Protein AF-A0A0C4DTS7-F1 (afdb_monomer)

Structure (mmCIF, N/CA/C/O backbone):
data_AF-A0A0C4DTS7-F1
#
_entry.id   AF-A0A0C4DTS7-F1
#
loop_
_atom_site.group_PDB
_atom_site.id
_atom_site.type_symbol
_atom_site.label_atom_id
_atom_site.label_alt_id
_atom_site.label_comp_id
_atom_site.label_asym_id
_atom_site.label_entity_id
_atom_site.label_seq_id
_atom_site.pdbx_PDB_ins_code
_atom_site.Cartn_x
_atom_site.Cartn_y
_atom_site.Cartn_z
_atom_site.occupancy
_atom_site.B_iso_or_equiv
_atom_site.auth_seq_id
_atom_site.auth_comp_id
_atom_site.auth_asym_id
_atom_site.auth_atom_id
_atom_site.pdbx_PDB_model_num
ATOM 1 N N . MET A 1 1 ? 28.111 12.941 -13.204 1.00 50.28 1 MET A N 1
ATOM 2 C CA . MET A 1 1 ? 28.987 11.760 -13.404 1.00 50.28 1 MET A CA 1
ATOM 3 C C . MET A 1 1 ? 28.720 10.632 -12.402 1.00 50.28 1 MET A C 1
ATOM 5 O O . MET A 1 1 ? 28.666 9.493 -12.839 1.00 50.28 1 MET A O 1
ATOM 9 N N . ALA A 1 2 ? 28.482 10.899 -11.108 1.00 54.88 2 ALA A N 1
ATOM 10 C CA . ALA A 1 2 ? 28.239 9.848 -10.102 1.00 54.88 2 ALA A CA 1
ATOM 11 C C . ALA A 1 2 ? 26.964 8.997 -10.328 1.00 54.88 2 ALA A C 1
ATOM 13 O O . ALA A 1 2 ? 26.991 7.784 -10.145 1.00 54.88 2 ALA A O 1
ATOM 14 N N . THR A 1 3 ? 25.866 9.600 -10.795 1.00 58.34 3 THR A N 1
ATOM 15 C CA . THR A 1 3 ? 24.591 8.903 -11.061 1.00 58.34 3 THR A CA 1
ATOM 16 C C . THR A 1 3 ? 24.702 7.831 -12.148 1.00 58.34 3 THR A C 1
ATOM 18 O O . THR A 1 3 ? 24.173 6.735 -11.985 1.00 58.34 3 THR A O 1
ATOM 21 N N . ALA A 1 4 ? 25.451 8.097 -13.222 1.00 60.81 4 ALA A N 1
ATOM 22 C CA . ALA A 1 4 ? 25.649 7.146 -14.319 1.00 60.81 4 ALA A CA 1
ATOM 23 C C . ALA A 1 4 ? 26.485 5.917 -13.905 1.00 60.81 4 ALA A C 1
ATOM 25 O O . ALA A 1 4 ? 26.263 4.819 -14.410 1.00 60.81 4 ALA A O 1
ATOM 26 N N . ALA A 1 5 ? 27.422 6.086 -12.964 1.00 63.69 5 ALA A N 1
ATOM 27 C CA . ALA A 1 5 ? 28.261 4.997 -12.467 1.00 63.69 5 ALA A CA 1
ATOM 28 C C . ALA A 1 5 ? 27.485 4.020 -11.569 1.00 63.69 5 ALA A C 1
ATOM 30 O O . ALA A 1 5 ? 27.716 2.815 -11.635 1.00 63.69 5 ALA A O 1
ATOM 31 N N . ILE A 1 6 ? 26.550 4.530 -10.759 1.00 68.69 6 ILE A N 1
ATOM 32 C CA . ILE A 1 6 ? 25.681 3.709 -9.902 1.00 68.69 6 ILE A CA 1
ATOM 33 C C . ILE A 1 6 ? 24.648 2.965 -10.754 1.00 68.69 6 ILE A C 1
ATOM 35 O O . ILE A 1 6 ? 24.467 1.764 -10.582 1.00 68.69 6 ILE A O 1
ATOM 39 N N . MET A 1 7 ? 24.031 3.645 -11.726 1.00 66.31 7 MET A N 1
ATOM 40 C CA . MET A 1 7 ? 23.023 3.036 -12.603 1.00 66.31 7 MET A CA 1
ATOM 41 C C . MET A 1 7 ? 23.591 1.911 -13.479 1.00 66.31 7 MET A C 1
ATOM 43 O O . MET A 1 7 ? 22.901 0.925 -13.703 1.00 66.31 7 MET A O 1
ATOM 47 N N . ARG A 1 8 ? 24.866 1.993 -13.891 1.00 65.94 8 ARG A N 1
ATOM 48 C CA . ARG A 1 8 ? 25.567 0.908 -14.607 1.00 65.94 8 ARG A CA 1
ATOM 49 C C . ARG A 1 8 ? 25.837 -0.346 -13.769 1.00 65.94 8 ARG A C 1
ATOM 51 O O . ARG A 1 8 ? 26.161 -1.379 -14.342 1.00 65.94 8 ARG A O 1
ATOM 58 N N . ARG A 1 9 ? 25.770 -0.261 -12.436 1.00 75.38 9 ARG A N 1
ATOM 59 C CA . ARG A 1 9 ? 25.932 -1.420 -11.537 1.00 75.38 9 ARG A CA 1
ATOM 60 C C . ARG A 1 9 ? 24.606 -2.099 -11.205 1.00 75.38 9 ARG A C 1
ATOM 62 O O . ARG A 1 9 ? 24.617 -3.176 -10.618 1.00 75.38 9 ARG A O 1
ATOM 69 N N . LEU A 1 10 ? 23.485 -1.462 -11.536 1.00 75.50 10 LEU A N 1
ATOM 70 C CA . LEU A 1 10 ? 22.152 -2.000 -11.309 1.00 75.50 10 LEU A CA 1
ATOM 71 C C . LEU A 1 10 ? 21.703 -2.795 -12.544 1.00 75.50 10 LEU A C 1
ATOM 73 O O . LEU A 1 10 ? 22.038 -2.406 -13.663 1.00 75.50 10 LEU A O 1
ATOM 77 N N . PRO A 1 11 ? 20.947 -3.891 -12.366 1.00 78.81 11 PRO A N 1
ATOM 78 C CA . PRO A 1 11 ? 20.530 -4.776 -13.452 1.00 78.81 11 PRO A CA 1
ATOM 79 C C . PRO A 1 11 ? 19.362 -4.180 -14.263 1.00 78.81 11 PRO A C 1
ATOM 81 O O . PRO A 1 11 ? 18.307 -4.794 -14.396 1.00 78.81 11 PRO A O 1
ATOM 84 N N . PHE A 1 12 ? 19.521 -2.960 -14.782 1.00 80.12 12 PHE A N 1
ATOM 85 C CA . PHE A 1 12 ? 18.558 -2.341 -15.691 1.00 80.12 12 PHE A CA 1
ATOM 86 C C . PHE A 1 12 ? 18.899 -2.669 -17.146 1.00 80.12 12 PHE A C 1
ATOM 88 O O . PHE A 1 12 ? 20.068 -2.706 -17.525 1.00 80.12 12 PHE A O 1
ATOM 95 N N . ALA A 1 13 ? 17.871 -2.873 -17.974 1.00 80.25 13 ALA A N 1
ATOM 96 C CA . ALA A 1 13 ? 18.049 -3.029 -19.415 1.00 80.25 13 ALA A CA 1
ATOM 97 C C . ALA A 1 13 ? 18.728 -1.788 -20.016 1.00 80.25 13 ALA A C 1
ATOM 99 O O . ALA A 1 13 ? 18.417 -0.666 -19.611 1.00 80.25 13 ALA A O 1
ATOM 100 N N . GLU A 1 14 ? 19.586 -1.978 -21.022 1.00 73.69 14 GLU A N 1
ATOM 101 C CA . GLU A 1 14 ? 20.370 -0.901 -21.655 1.00 73.69 14 GLU A CA 1
ATOM 102 C C . GLU A 1 14 ? 19.504 0.212 -22.272 1.00 73.69 14 GLU A C 1
ATOM 104 O O . GLU A 1 14 ? 19.951 1.348 -22.410 1.00 73.69 14 GLU A O 1
ATOM 109 N N . SER A 1 15 ? 18.243 -0.091 -22.592 1.00 80.75 15 SER A N 1
ATOM 110 C CA . SER A 1 15 ? 17.252 0.868 -23.094 1.00 80.75 15 SER A CA 1
ATOM 111 C C . SER A 1 15 ? 16.633 1.762 -22.010 1.00 80.75 15 SER A C 1
ATOM 113 O O . SER A 1 15 ? 15.886 2.684 -22.336 1.00 80.75 15 SER A O 1
ATOM 115 N N . THR A 1 16 ? 16.879 1.484 -20.727 1.00 82.00 16 THR A N 1
ATOM 116 C CA . THR A 1 16 ? 16.268 2.213 -19.607 1.00 82.00 16 THR A CA 1
ATOM 117 C C . THR A 1 16 ? 16.988 3.532 -19.378 1.00 82.00 16 THR A C 1
ATOM 119 O O . THR A 1 16 ? 18.185 3.576 -19.096 1.00 82.00 16 THR A O 1
ATOM 122 N N . THR A 1 17 ? 16.247 4.632 -19.443 1.00 87.00 17 THR A N 1
ATOM 123 C CA . THR A 1 17 ? 16.801 5.952 -19.131 1.00 87.00 17 THR A CA 1
ATOM 124 C C . THR A 1 17 ? 17.001 6.130 -17.624 1.00 87.00 17 THR A C 1
ATOM 126 O O . THR A 1 17 ? 16.243 5.601 -16.808 1.00 87.00 17 THR A O 1
ATOM 129 N N . THR A 1 18 ? 17.975 6.956 -17.232 1.00 83.06 18 THR A N 1
ATOM 130 C CA . THR A 1 18 ? 18.240 7.299 -15.821 1.00 83.06 18 THR A CA 1
ATOM 131 C C . THR A 1 18 ? 16.993 7.824 -15.102 1.00 83.06 18 THR A C 1
ATOM 133 O O . THR A 1 18 ? 16.809 7.559 -13.918 1.00 83.06 18 THR A O 1
ATOM 136 N N . LEU A 1 19 ? 16.124 8.550 -15.816 1.00 85.56 19 LEU A N 1
ATOM 137 C CA . LEU A 1 19 ? 14.875 9.067 -15.261 1.00 85.56 19 LEU A CA 1
ATOM 138 C C . LEU A 1 19 ? 13.883 7.937 -14.960 1.00 85.56 19 LEU A C 1
ATOM 140 O O . LEU A 1 19 ? 13.343 7.900 -13.864 1.00 85.56 19 LEU A O 1
ATOM 144 N N . GLN A 1 20 ? 13.692 6.984 -15.880 1.00 86.62 20 GLN A N 1
ATOM 145 C CA . GLN A 1 20 ? 12.813 5.827 -15.659 1.00 86.62 20 GLN A CA 1
ATOM 146 C C . GLN A 1 20 ? 13.276 4.979 -14.471 1.00 86.62 20 GLN A C 1
ATOM 148 O O . GLN A 1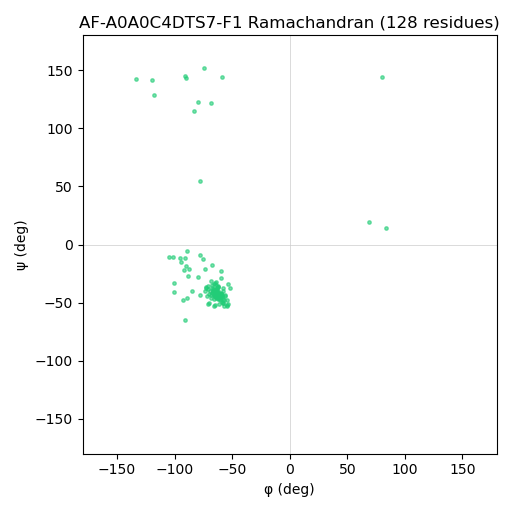 20 ? 12.467 4.626 -13.617 1.00 86.62 20 GLN A O 1
ATOM 153 N N . ALA A 1 21 ? 14.580 4.707 -14.382 1.00 86.75 21 ALA A N 1
ATOM 154 C CA . ALA A 1 21 ? 15.155 3.973 -13.260 1.00 86.75 21 ALA A CA 1
ATOM 155 C C . ALA A 1 21 ? 14.992 4.731 -11.929 1.00 86.75 21 ALA A C 1
ATOM 157 O O . ALA A 1 21 ? 14.616 4.133 -10.921 1.00 86.75 21 ALA A O 1
ATOM 158 N N . ALA A 1 22 ? 15.218 6.050 -11.918 1.00 88.19 22 ALA A N 1
ATOM 159 C CA . ALA A 1 22 ? 15.024 6.871 -10.725 1.00 88.19 22 ALA A CA 1
ATOM 160 C C . ALA A 1 22 ? 13.550 6.925 -10.296 1.00 88.19 22 ALA A C 1
ATO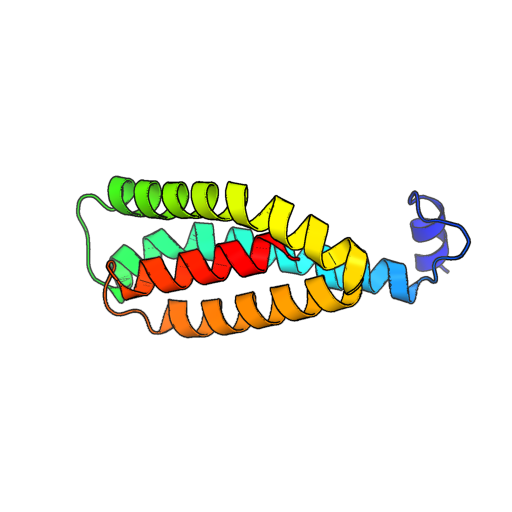M 162 O O . ALA A 1 22 ? 13.261 6.754 -9.116 1.00 88.19 22 ALA A O 1
ATOM 163 N N . THR A 1 23 ? 12.613 7.113 -11.230 1.00 89.31 23 THR A N 1
ATOM 164 C CA . THR A 1 23 ? 11.173 7.108 -10.938 1.00 89.31 23 THR A CA 1
ATOM 165 C C . THR A 1 23 ? 10.708 5.748 -10.432 1.00 89.31 23 THR A C 1
ATOM 167 O O . THR A 1 23 ? 9.906 5.692 -9.509 1.00 89.31 23 THR A O 1
ATOM 170 N N . TYR A 1 24 ? 11.228 4.648 -10.974 1.00 88.62 24 TYR A N 1
ATOM 171 C CA . TYR A 1 24 ? 10.893 3.319 -10.477 1.00 88.62 24 TYR A CA 1
ATOM 172 C C . TYR A 1 24 ? 11.392 3.108 -9.040 1.00 88.62 24 TYR A C 1
ATOM 174 O O . TYR A 1 24 ? 10.604 2.784 -8.158 1.00 88.62 24 TYR A O 1
ATOM 182 N N . LEU A 1 25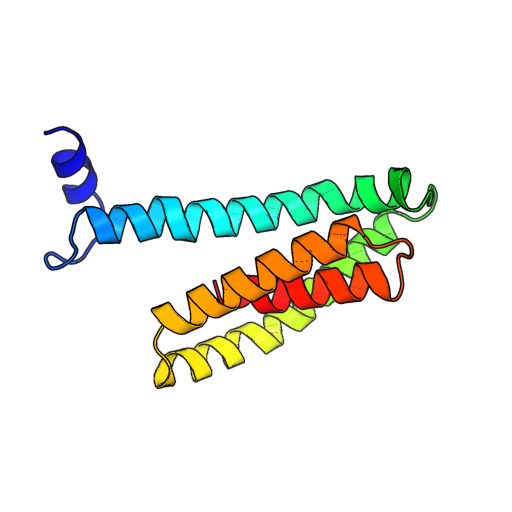 ? 12.675 3.368 -8.770 1.00 89.94 25 LEU A N 1
ATOM 183 C CA . LEU A 1 25 ? 13.264 3.126 -7.448 1.00 89.94 25 LEU A CA 1
ATOM 184 C C . LEU A 1 25 ? 12.770 4.109 -6.380 1.00 89.94 25 LEU A C 1
ATOM 186 O O . LEU A 1 25 ? 12.356 3.699 -5.298 1.00 89.94 25 LEU A O 1
ATOM 190 N N . LEU A 1 26 ? 12.843 5.409 -6.670 1.00 89.81 26 LEU A N 1
ATOM 191 C CA . LEU A 1 26 ? 12.532 6.469 -5.707 1.00 89.81 26 LEU A CA 1
ATOM 192 C C . LEU A 1 26 ? 11.053 6.849 -5.709 1.00 89.81 26 LEU A C 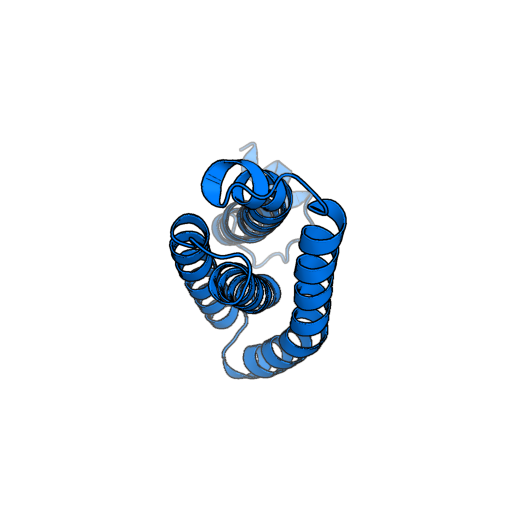1
ATOM 194 O O . LEU A 1 26 ? 10.567 7.351 -4.705 1.00 89.81 26 LEU A O 1
ATOM 198 N N . GLY A 1 27 ? 10.356 6.659 -6.829 1.00 88.62 27 GLY A N 1
ATOM 199 C CA . GLY A 1 27 ? 8.942 6.999 -6.966 1.00 88.62 27 GLY A CA 1
ATOM 200 C C . GLY A 1 27 ? 8.021 5.829 -6.641 1.00 88.62 27 GLY A C 1
ATOM 201 O O . GLY A 1 27 ? 7.089 6.004 -5.874 1.00 88.62 27 GLY A O 1
ATOM 202 N N . ILE A 1 28 ? 8.278 4.642 -7.191 1.00 91.31 28 ILE A N 1
ATOM 203 C CA . ILE A 1 28 ? 7.406 3.482 -6.971 1.00 91.31 28 ILE A CA 1
ATOM 204 C C . ILE A 1 28 ? 7.890 2.688 -5.753 1.00 91.31 28 ILE A C 1
ATOM 206 O O . ILE A 1 28 ? 7.226 2.653 -4.726 1.00 91.31 28 ILE A O 1
ATOM 210 N N . SER A 1 29 ? 9.083 2.094 -5.794 1.00 91.94 29 SER A N 1
ATOM 211 C CA . SER A 1 29 ? 9.499 1.165 -4.733 1.00 91.94 29 SER A CA 1
ATOM 212 C C . SER A 1 29 ? 9.593 1.826 -3.353 1.00 91.94 29 SER A C 1
ATOM 214 O O . SER A 1 29 ? 9.077 1.287 -2.374 1.00 91.94 29 SER A O 1
ATOM 216 N N . LEU A 1 30 ? 10.221 3.004 -3.266 1.00 94.19 30 LEU A N 1
ATOM 217 C CA . LEU A 1 30 ? 10.381 3.714 -1.996 1.00 94.19 30 LEU A CA 1
ATOM 218 C C . LEU A 1 30 ? 9.031 4.099 -1.377 1.00 94.19 30 LEU A C 1
ATOM 220 O O . LEU A 1 30 ? 8.829 3.870 -0.183 1.00 94.19 30 LEU A O 1
ATOM 224 N N . PHE A 1 31 ? 8.113 4.670 -2.160 1.00 93.88 31 PHE A N 1
ATOM 225 C CA . PHE A 1 31 ? 6.824 5.118 -1.634 1.00 93.88 31 PHE A CA 1
ATOM 226 C C . PHE A 1 31 ? 5.887 3.948 -1.331 1.00 93.88 31 PHE A C 1
ATOM 228 O O . PHE A 1 31 ? 5.274 3.970 -0.266 1.00 93.88 31 PHE A O 1
ATOM 235 N N . SER A 1 32 ? 5.831 2.906 -2.173 1.00 92.81 32 SER A N 1
ATOM 236 C CA . SER A 1 32 ? 5.033 1.696 -1.905 1.00 92.81 32 SER A CA 1
ATOM 237 C C . SER A 1 32 ? 5.399 1.101 -0.541 1.00 92.81 32 SER A C 1
ATOM 239 O O . SER A 1 32 ? 4.535 0.922 0.319 1.00 92.81 32 SER A O 1
ATOM 241 N N . ILE A 1 33 ? 6.696 0.874 -0.298 1.00 93.94 33 ILE A N 1
ATOM 242 C CA . ILE A 1 33 ? 7.182 0.324 0.975 1.00 93.94 33 ILE A CA 1
ATOM 243 C C . ILE A 1 33 ? 6.912 1.302 2.124 1.00 93.94 33 ILE A C 1
ATOM 245 O O . ILE A 1 33 ? 6.451 0.888 3.187 1.00 93.94 33 ILE A O 1
ATOM 249 N N . SER A 1 34 ? 7.157 2.600 1.920 1.00 95.62 34 SER A N 1
ATOM 250 C CA . SER A 1 34 ? 6.947 3.611 2.964 1.00 95.62 34 SER A CA 1
ATOM 251 C C . SER A 1 34 ? 5.489 3.682 3.413 1.00 95.62 34 SER A C 1
AT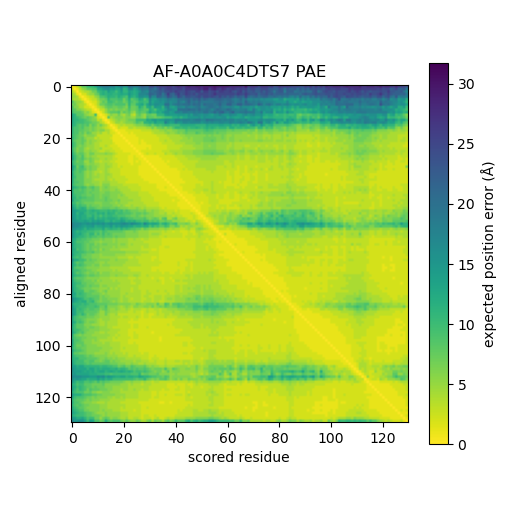OM 253 O O . SER A 1 34 ? 5.226 3.705 4.613 1.00 95.62 34 SER A O 1
ATOM 255 N N . PHE A 1 35 ? 4.534 3.674 2.480 1.00 94.62 35 PHE A N 1
ATOM 256 C CA . PHE A 1 35 ? 3.110 3.689 2.813 1.00 94.62 35 PHE A CA 1
ATOM 257 C C . PHE A 1 35 ? 2.670 2.394 3.495 1.00 94.62 35 PHE A C 1
ATOM 259 O O . PHE A 1 35 ? 1.938 2.452 4.484 1.00 94.62 35 PHE A O 1
ATOM 266 N N . LEU A 1 36 ? 3.143 1.240 3.014 1.00 92.81 36 LEU A N 1
ATOM 267 C CA . LEU A 1 36 ? 2.827 -0.061 3.605 1.00 92.81 36 LEU A CA 1
ATOM 268 C C . LEU A 1 36 ? 3.301 -0.135 5.059 1.00 92.81 36 LEU A C 1
ATOM 270 O O . LEU A 1 36 ? 2.546 -0.536 5.948 1.00 92.81 36 LEU A O 1
ATOM 274 N N . VAL A 1 37 ? 4.540 0.283 5.322 1.00 93.88 37 VAL A N 1
ATOM 275 C CA . VAL A 1 37 ? 5.106 0.295 6.677 1.00 93.88 37 VAL A CA 1
ATOM 276 C C . VAL A 1 37 ? 4.423 1.350 7.549 1.00 93.88 37 VAL A C 1
ATOM 278 O O . VAL A 1 37 ? 4.127 1.079 8.714 1.00 93.88 37 VAL A O 1
ATOM 281 N N . PHE A 1 38 ? 4.124 2.533 7.005 1.00 93.81 38 PHE A N 1
ATOM 282 C CA . PHE A 1 38 ? 3.422 3.592 7.731 1.00 93.81 38 PHE A CA 1
ATOM 283 C C . PHE A 1 38 ? 2.056 3.125 8.233 1.00 93.81 38 PHE A C 1
ATOM 285 O O . PHE A 1 38 ? 1.753 3.280 9.415 1.00 93.81 38 PHE A O 1
ATOM 292 N N . LEU A 1 39 ? 1.237 2.516 7.373 1.00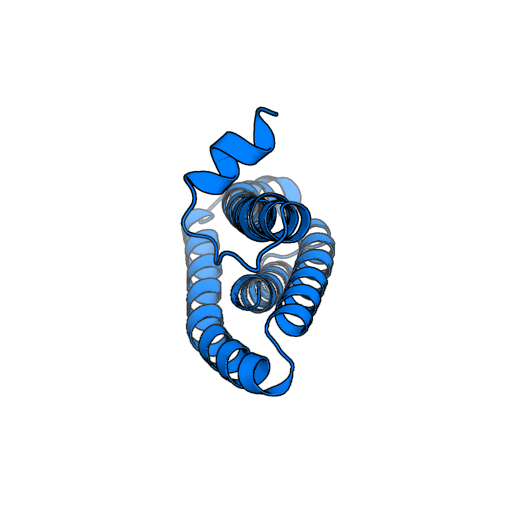 91.94 39 LEU A N 1
ATOM 293 C CA . LEU A 1 39 ? -0.095 2.080 7.781 1.00 91.94 39 LEU A CA 1
ATOM 294 C C . LEU A 1 39 ? 0.008 0.962 8.827 1.00 91.94 39 LEU A C 1
ATOM 296 O O . LEU A 1 39 ? -0.590 1.064 9.894 1.00 91.94 39 LEU A O 1
ATOM 300 N N . ASN A 1 40 ? 0.852 -0.047 8.600 1.00 91.19 40 ASN A N 1
ATOM 301 C CA . ASN A 1 40 ? 1.018 -1.145 9.557 1.00 91.19 40 ASN A CA 1
ATOM 302 C C . ASN A 1 40 ? 1.559 -0.705 10.927 1.00 91.19 40 ASN A C 1
ATOM 304 O O . ASN A 1 40 ? 1.133 -1.240 11.948 1.00 91.19 40 ASN A O 1
ATOM 308 N N . SER A 1 41 ? 2.451 0.285 10.969 1.00 92.00 41 SER A N 1
ATOM 309 C CA . SER A 1 41 ? 2.980 0.815 12.234 1.00 92.00 41 SER A CA 1
ATOM 310 C C . SER A 1 41 ? 2.033 1.796 12.933 1.00 92.00 41 SER A C 1
ATOM 312 O O . SER A 1 41 ? 2.062 1.893 14.159 1.00 92.00 41 SER A O 1
ATOM 314 N N . SER A 1 42 ? 1.174 2.502 12.191 1.00 92.19 42 SER A N 1
ATOM 315 C CA . SER A 1 42 ? 0.265 3.514 12.748 1.00 92.19 42 SER A CA 1
ATOM 316 C C . SER A 1 42 ? -1.078 2.965 13.237 1.00 92.19 42 SER A C 1
ATOM 318 O O . SER A 1 42 ? -1.700 3.594 14.089 1.00 92.19 42 SER A O 1
ATOM 320 N N . VAL A 1 43 ? -1.527 1.791 12.773 1.00 91.12 43 VAL A N 1
ATOM 321 C CA . VAL A 1 43 ? -2.845 1.222 13.138 1.00 91.12 43 VAL A CA 1
ATOM 322 C C . VAL A 1 43 ? -3.032 1.079 14.646 1.00 91.12 43 VAL A C 1
ATOM 324 O O . VAL A 1 43 ? -4.091 1.441 15.155 1.00 91.12 43 VAL A O 1
ATOM 327 N N . SER A 1 44 ? -2.019 0.602 15.373 1.00 90.75 44 SER A N 1
ATOM 328 C CA . SER A 1 44 ? -2.108 0.472 16.833 1.00 90.75 44 SER A CA 1
ATOM 329 C C . SER A 1 44 ? -2.362 1.823 17.503 1.00 90.75 44 SER A C 1
ATOM 331 O O . SER A 1 44 ? -3.234 1.905 18.361 1.00 90.75 44 SER A O 1
ATOM 333 N N . PHE A 1 45 ? -1.676 2.881 17.055 1.00 89.88 45 PHE A N 1
ATOM 334 C CA . PHE A 1 45 ? -1.879 4.243 17.558 1.00 89.88 45 PHE A CA 1
ATOM 335 C C . PHE A 1 45 ? -3.259 4.790 17.196 1.00 89.88 45 PHE A C 1
ATOM 337 O O . PHE A 1 45 ? -3.919 5.396 18.029 1.00 89.88 45 PHE A O 1
ATOM 344 N N . VAL A 1 46 ? -3.747 4.545 15.978 1.00 88.62 46 VAL A N 1
ATOM 345 C CA . VAL A 1 46 ? -5.103 4.960 15.585 1.00 88.62 46 VAL A CA 1
ATOM 346 C C . VAL A 1 46 ? -6.157 4.275 16.459 1.00 88.62 46 VAL A C 1
ATOM 348 O O . VAL A 1 46 ? -7.080 4.919 16.949 1.00 88.62 46 VAL A O 1
ATOM 351 N N . ILE A 1 47 ? -6.010 2.980 16.729 1.00 89.38 47 ILE A N 1
ATOM 352 C CA . ILE A 1 47 ? -6.957 2.247 17.576 1.00 89.38 47 ILE A CA 1
ATOM 353 C C . ILE A 1 47 ? -6.931 2.762 19.024 1.00 89.38 47 ILE A C 1
ATOM 355 O O . ILE A 1 47 ? -7.995 2.952 19.620 1.00 89.38 47 ILE A O 1
ATOM 359 N N . THR A 1 48 ? -5.747 3.002 19.594 1.00 89.69 48 THR A N 1
ATOM 360 C CA . THR A 1 48 ? -5.625 3.418 20.999 1.00 89.69 48 THR A CA 1
ATOM 361 C C . THR A 1 48 ? -5.939 4.889 21.219 1.00 89.69 48 THR A C 1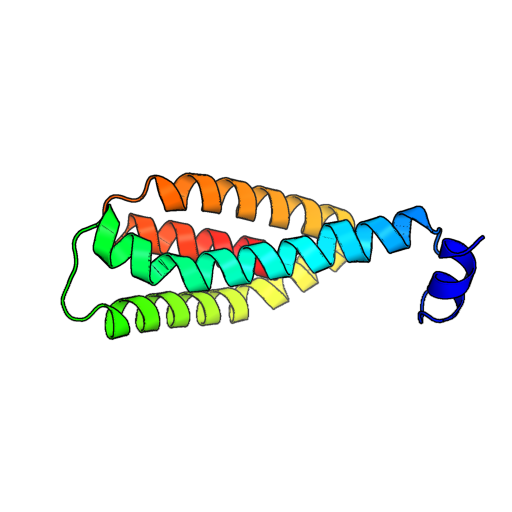
ATOM 363 O O . THR A 1 48 ? -6.640 5.214 22.177 1.00 89.69 48 THR A O 1
ATOM 3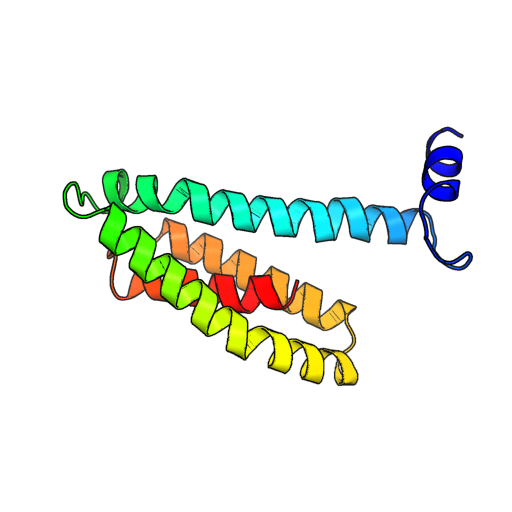66 N N . ASP A 1 49 ? -5.440 5.765 20.348 1.00 85.75 49 ASP A N 1
ATOM 367 C CA . ASP A 1 49 ? -5.403 7.209 20.587 1.00 85.75 49 ASP A CA 1
ATOM 368 C C . ASP A 1 49 ? -6.529 7.941 19.853 1.00 85.75 49 ASP A C 1
ATOM 370 O O . ASP A 1 49 ? -7.056 8.916 20.386 1.00 85.75 49 ASP A O 1
ATOM 374 N N . LEU A 1 50 ? -6.940 7.465 18.669 1.00 84.81 50 LEU A N 1
ATOM 375 C CA . LEU A 1 50 ? -8.058 8.059 17.925 1.00 84.81 50 LEU A CA 1
ATOM 376 C C . LEU A 1 50 ? -9.401 7.426 18.311 1.00 84.81 50 LEU A C 1
ATOM 378 O O . LEU A 1 50 ? -10.370 8.142 18.548 1.00 84.81 50 LEU A O 1
ATOM 382 N N . ILE A 1 51 ? -9.466 6.092 18.391 1.00 85.88 51 ILE A N 1
ATOM 383 C CA . ILE A 1 51 ? -10.717 5.360 18.667 1.00 85.88 51 ILE A CA 1
ATOM 384 C C . ILE A 1 51 ? -10.906 5.100 20.175 1.00 85.88 51 ILE A C 1
ATOM 386 O O . ILE A 1 51 ? -12.028 4.916 20.646 1.00 85.88 51 ILE A O 1
ATOM 390 N N . GLY A 1 52 ? -9.828 5.122 20.966 1.00 85.31 52 GLY A N 1
ATOM 391 C CA . GLY A 1 52 ? -9.892 4.990 22.425 1.00 85.31 52 GLY A CA 1
ATOM 392 C C . GLY A 1 52 ? -9.968 3.549 22.943 1.00 85.31 52 GLY A C 1
ATOM 393 O O . GLY A 1 52 ? -10.273 3.333 24.119 1.00 85.31 52 GLY A O 1
ATOM 394 N N . VAL A 1 53 ? -9.691 2.543 22.107 1.00 86.50 53 VAL A N 1
ATOM 395 C CA . VAL A 1 53 ? -9.730 1.130 22.515 1.00 86.50 53 VAL A CA 1
ATOM 396 C C . VAL A 1 53 ? -8.413 0.754 23.190 1.00 86.50 53 VAL A C 1
ATOM 398 O O . VAL A 1 53 ? -7.363 0.736 22.557 1.00 86.50 53 VAL A O 1
ATOM 401 N N . LYS A 1 54 ? -8.463 0.426 24.488 1.00 84.31 54 LYS A N 1
ATOM 402 C CA . LYS A 1 54 ? -7.261 0.094 25.284 1.00 84.31 54 LYS A CA 1
ATOM 403 C C . LYS A 1 54 ? -7.065 -1.393 25.588 1.00 84.31 54 LYS A C 1
ATOM 405 O O . LYS A 1 54 ? -6.005 -1.772 26.071 1.00 84.31 54 LYS A O 1
ATOM 410 N N . HIS A 1 55 ? -8.064 -2.230 25.321 1.00 85.81 55 HIS A N 1
ATOM 411 C CA . HIS A 1 55 ? -8.024 -3.671 25.594 1.00 85.81 55 HIS A CA 1
ATOM 412 C C . HIS A 1 55 ? -8.205 -4.445 24.286 1.00 85.81 55 HIS A C 1
ATOM 414 O O . HIS A 1 55 ? -8.984 -4.023 23.436 1.00 85.81 55 HIS A O 1
ATOM 420 N N . GLY A 1 56 ? -7.484 -5.557 24.113 1.00 86.44 56 GLY A N 1
ATOM 421 C CA . GLY A 1 56 ? -7.608 -6.401 22.914 1.00 86.44 56 GLY A CA 1
ATOM 422 C C . GLY A 1 56 ? -7.084 -5.768 21.617 1.00 86.44 56 GLY A C 1
ATOM 423 O O . GLY A 1 56 ? -7.439 -6.215 20.532 1.00 86.44 56 GLY A O 1
ATOM 424 N N . VAL A 1 57 ? -6.236 -4.733 21.702 1.00 89.94 57 VAL A N 1
ATOM 425 C CA . VAL A 1 57 ? -5.679 -4.042 20.520 1.00 89.94 57 VAL A CA 1
ATOM 426 C C . VAL A 1 57 ? -4.920 -5.015 19.618 1.00 89.94 57 VAL A C 1
ATOM 428 O O . VAL A 1 57 ? -5.069 -4.950 18.404 1.00 89.94 57 VAL A O 1
ATOM 431 N N . GLY A 1 58 ? -4.165 -5.951 20.202 1.00 89.94 58 GLY A N 1
ATOM 432 C CA . GLY A 1 58 ? -3.443 -6.981 19.450 1.00 89.94 58 GLY A CA 1
ATOM 433 C C . GLY A 1 58 ? -4.364 -7.852 18.594 1.00 89.94 58 GLY A C 1
ATOM 434 O O . GLY A 1 58 ? -4.083 -8.039 17.414 1.00 89.94 58 GLY A O 1
ATOM 435 N N . ASP A 1 59 ? -5.494 -8.305 19.144 1.00 92.50 59 ASP A N 1
ATOM 436 C CA . ASP A 1 59 ? -6.465 -9.134 18.416 1.00 92.50 59 ASP A CA 1
ATOM 437 C C . ASP A 1 59 ? -7.126 -8.353 17.277 1.00 92.50 59 ASP A C 1
ATOM 439 O O . ASP A 1 59 ? -7.328 -8.881 16.182 1.00 92.50 59 ASP A O 1
ATOM 443 N N . ILE A 1 60 ? -7.420 -7.069 17.503 1.00 90.94 60 ILE A N 1
ATOM 444 C CA . ILE A 1 60 ? -7.978 -6.184 16.477 1.00 90.94 60 ILE A CA 1
ATOM 445 C C . ILE A 1 60 ? -6.957 -5.958 15.361 1.00 90.94 60 ILE A C 1
ATOM 447 O O . ILE A 1 60 ? -7.277 -6.183 14.198 1.00 90.94 60 ILE A O 1
ATOM 451 N N . VAL A 1 61 ? -5.732 -5.543 15.695 1.00 91.81 61 VAL A N 1
ATOM 452 C CA . VAL A 1 61 ? -4.655 -5.315 14.718 1.00 91.81 61 VAL A CA 1
ATOM 453 C C . VAL A 1 61 ? -4.367 -6.597 13.938 1.00 91.81 61 VAL A C 1
ATOM 455 O O . VAL A 1 61 ? -4.255 -6.549 12.716 1.00 91.81 61 VAL A O 1
ATOM 458 N N . GLY A 1 62 ? -4.315 -7.741 14.625 1.00 93.00 62 GLY A N 1
ATOM 459 C CA . GLY A 1 62 ? -4.120 -9.053 14.018 1.00 93.00 62 GLY A CA 1
ATOM 460 C C . GLY A 1 62 ? -5.246 -9.427 13.058 1.00 93.00 62 GLY A C 1
ATOM 461 O O . GLY A 1 62 ? -4.974 -9.848 11.940 1.00 93.00 62 GLY A O 1
ATOM 462 N N . THR A 1 63 ? -6.506 -9.203 13.441 1.00 93.62 63 THR A N 1
ATOM 463 C CA . THR A 1 63 ? -7.665 -9.457 12.568 1.00 93.62 63 THR A CA 1
ATOM 464 C C . THR A 1 63 ? -7.664 -8.533 11.351 1.00 93.62 63 THR A C 1
ATOM 466 O O . THR A 1 63 ? -7.886 -8.988 10.231 1.00 93.62 63 THR A O 1
ATOM 469 N N . LEU A 1 64 ? -7.377 -7.243 11.544 1.00 92.31 64 LEU A N 1
ATOM 470 C CA . LEU A 1 64 ? -7.278 -6.271 10.454 1.00 92.31 64 LEU A CA 1
ATOM 471 C C . LEU A 1 64 ? -6.154 -6.635 9.475 1.00 92.31 64 LEU A C 1
ATOM 473 O O . LEU A 1 64 ? -6.367 -6.578 8.269 1.00 92.31 64 LEU A O 1
ATOM 477 N N . GLY A 1 65 ? -4.986 -7.035 9.986 1.00 92.38 65 GLY A N 1
ATOM 478 C CA . GLY A 1 65 ? -3.867 -7.511 9.170 1.00 92.38 65 GLY A CA 1
ATOM 479 C C . GLY A 1 65 ? -4.186 -8.818 8.447 1.00 92.38 65 GLY A C 1
ATOM 480 O O . GLY A 1 65 ? -3.889 -8.956 7.269 1.00 92.38 65 GLY A O 1
ATOM 481 N N . PHE A 1 66 ? -4.872 -9.753 9.106 1.00 95.00 66 PHE A N 1
ATOM 482 C CA . PHE A 1 66 ? -5.309 -10.999 8.477 1.00 95.00 66 PHE A CA 1
ATOM 483 C C . PHE A 1 66 ? -6.249 -10.750 7.291 1.00 95.00 66 PHE A C 1
ATOM 485 O O . PHE A 1 66 ? -6.095 -11.367 6.239 1.00 95.00 66 PHE A O 1
ATOM 492 N N . VAL A 1 67 ? -7.201 -9.822 7.431 1.00 95.44 67 VAL A N 1
ATOM 493 C CA . VAL A 1 67 ? -8.067 -9.431 6.312 1.00 95.44 67 VAL A CA 1
ATOM 494 C C . VAL A 1 67 ? -7.255 -8.780 5.186 1.00 95.44 67 VAL A C 1
ATOM 496 O O . VAL A 1 67 ? -7.527 -9.069 4.023 1.00 95.44 67 VAL A O 1
ATOM 499 N N . ASP A 1 68 ? -6.252 -7.961 5.514 1.00 93.38 68 ASP A N 1
ATOM 500 C CA . ASP A 1 68 ? -5.333 -7.343 4.542 1.00 93.38 68 ASP A CA 1
ATOM 501 C C . ASP A 1 68 ? -4.667 -8.410 3.656 1.00 93.38 68 ASP A C 1
ATOM 503 O O . ASP A 1 68 ? -4.722 -8.328 2.430 1.00 93.38 68 ASP A O 1
ATOM 507 N N . GLU A 1 69 ? -4.138 -9.470 4.272 1.00 95.38 69 GLU A N 1
ATOM 508 C CA . GLU A 1 69 ? -3.489 -10.586 3.571 1.00 95.38 69 GLU A CA 1
ATOM 509 C C . GLU A 1 69 ? -4.473 -11.398 2.712 1.00 95.38 69 GLU A C 1
ATOM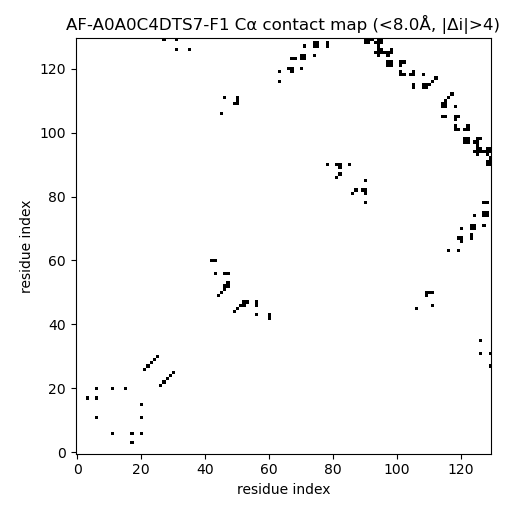 511 O O . GLU A 1 69 ? -4.157 -11.771 1.580 1.00 95.38 69 GLU A O 1
ATOM 516 N N . LEU A 1 70 ? -5.695 -11.648 3.202 1.00 97.25 70 LEU A N 1
ATOM 517 C CA . LEU A 1 70 ? -6.728 -12.336 2.416 1.00 97.25 70 LEU A CA 1
ATOM 518 C C . LEU A 1 70 ? -7.124 -11.539 1.171 1.00 97.25 70 LEU A C 1
ATOM 520 O O . LEU A 1 70 ? -7.280 -12.105 0.087 1.00 97.25 70 LEU A O 1
ATOM 524 N N . VAL A 1 71 ? -7.288 -10.226 1.323 1.00 96.56 71 VAL A N 1
ATOM 525 C CA . VAL A 1 71 ? -7.594 -9.336 0.203 1.00 96.56 71 VAL A CA 1
ATOM 526 C C . VAL A 1 71 ? -6.419 -9.300 -0.763 1.00 96.56 71 VAL A C 1
ATOM 528 O O . VAL A 1 71 ? -6.635 -9.424 -1.967 1.00 96.56 71 VAL A O 1
ATOM 531 N N . ALA A 1 72 ? -5.188 -9.201 -0.259 1.00 95.38 72 ALA A N 1
ATOM 532 C CA . ALA A 1 72 ? -3.987 -9.188 -1.082 1.00 95.38 72 ALA A CA 1
ATOM 533 C C . ALA A 1 72 ? -3.841 -10.466 -1.923 1.00 95.38 72 ALA A C 1
ATOM 535 O O . ALA A 1 72 ? -3.543 -10.388 -3.118 1.00 95.38 72 ALA A O 1
ATOM 536 N N . LEU A 1 73 ? -4.128 -11.630 -1.331 1.00 96.81 73 LEU A N 1
ATOM 537 C CA . LEU A 1 73 ? -4.085 -12.931 -2.002 1.00 96.81 73 LEU A CA 1
ATOM 538 C C . LEU A 1 73 ? -5.014 -12.985 -3.222 1.00 96.81 73 LEU A C 1
ATOM 540 O O . LEU A 1 73 ? -4.655 -13.571 -4.243 1.00 96.81 73 LEU A O 1
ATOM 544 N N . VAL A 1 74 ? -6.189 -12.357 -3.140 1.00 96.81 74 VAL A N 1
ATOM 545 C CA . VAL A 1 74 ? -7.157 -12.302 -4.247 1.00 96.81 74 VAL A CA 1
ATOM 546 C C . VAL A 1 74 ? -6.857 -11.152 -5.211 1.00 96.81 74 VAL A C 1
ATOM 548 O O . VAL A 1 74 ? -6.965 -11.320 -6.423 1.00 96.81 74 VAL A O 1
ATOM 551 N N . ALA A 1 75 ? -6.470 -9.983 -4.704 1.00 95.75 75 ALA A N 1
ATOM 552 C CA . ALA A 1 75 ? -6.252 -8.783 -5.507 1.00 95.75 75 ALA A CA 1
ATOM 553 C C . ALA A 1 75 ? -5.001 -8.884 -6.391 1.00 95.75 75 ALA A C 1
ATOM 555 O O . ALA A 1 75 ? -5.042 -8.473 -7.549 1.00 95.75 75 ALA A O 1
ATOM 556 N N . CYS A 1 76 ? -3.916 -9.481 -5.893 1.00 94.88 76 CYS A N 1
ATOM 557 C CA . CYS A 1 76 ? -2.659 -9.623 -6.628 1.00 94.88 76 CYS A CA 1
ATOM 558 C C . CYS A 1 76 ? -2.821 -10.313 -8.004 1.00 94.88 76 CYS A C 1
ATOM 560 O O . CYS A 1 76 ? -2.448 -9.709 -9.015 1.00 94.88 76 CYS A O 1
ATOM 562 N N . PRO A 1 77 ? -3.434 -11.513 -8.125 1.00 95.88 77 PRO A N 1
ATOM 563 C CA . PRO A 1 77 ? -3.646 -12.128 -9.436 1.00 95.88 77 PRO A CA 1
ATOM 564 C C . PRO A 1 77 ? -4.603 -11.321 -10.324 1.00 95.88 77 PRO A C 1
ATOM 566 O O . PRO A 1 77 ? -4.412 -11.280 -11.539 1.00 95.88 77 PRO A O 1
ATOM 569 N N . LEU A 1 78 ? -5.601 -10.640 -9.750 1.00 95.81 78 LEU A N 1
ATOM 570 C CA . LEU A 1 78 ? -6.511 -9.781 -10.515 1.00 95.81 78 LEU A CA 1
ATOM 571 C C . LEU A 1 78 ? -5.774 -8.591 -11.137 1.00 95.81 78 LEU A C 1
ATOM 573 O O . LEU A 1 78 ? -5.973 -8.300 -12.318 1.00 95.81 78 LEU A O 1
ATOM 577 N N . TRP A 1 79 ? -4.892 -7.937 -10.379 1.00 95.75 79 TRP A N 1
ATOM 578 C CA . TRP A 1 79 ? -4.054 -6.856 -10.893 1.00 95.75 79 TRP A CA 1
ATOM 579 C C . TRP A 1 79 ? -3.021 -7.347 -11.901 1.00 95.75 79 TRP A C 1
ATOM 581 O O . TRP A 1 79 ? -2.783 -6.653 -12.887 1.00 95.75 79 TRP A O 1
ATOM 591 N N . GLY A 1 80 ? -2.481 -8.556 -11.724 1.00 93.31 80 GLY A N 1
ATOM 592 C CA . GLY A 1 80 ? -1.636 -9.214 -12.723 1.00 93.31 80 GLY A CA 1
ATOM 593 C C . GLY A 1 80 ? -2.351 -9.356 -14.070 1.00 93.31 80 GLY A C 1
ATOM 594 O O . GLY A 1 80 ? -1.883 -8.837 -15.079 1.00 93.31 80 GLY A O 1
ATOM 595 N N . LEU A 1 81 ? -3.553 -9.943 -14.066 1.00 94.56 81 LEU A N 1
ATOM 596 C CA . LEU A 1 81 ? -4.381 -10.088 -15.271 1.00 94.56 81 LEU A CA 1
ATOM 597 C C . LEU A 1 81 ? -4.800 -8.736 -15.872 1.00 94.56 81 LEU A C 1
ATOM 599 O O . LEU A 1 81 ? -4.890 -8.587 -17.093 1.00 94.56 81 LEU A O 1
ATOM 603 N N . ALA A 1 82 ? -5.084 -7.740 -15.030 1.00 94.00 82 ALA A N 1
ATOM 604 C CA . ALA A 1 82 ? -5.413 -6.393 -15.485 1.00 94.00 82 ALA A CA 1
ATOM 605 C C . ALA A 1 82 ? -4.201 -5.702 -16.130 1.00 94.00 82 ALA A C 1
ATOM 607 O O . ALA A 1 82 ? -4.353 -5.006 -17.136 1.00 94.00 82 ALA A O 1
ATOM 608 N N . SER A 1 83 ? -3.003 -5.921 -15.589 1.00 94.12 83 SER A N 1
ATOM 609 C CA . SER A 1 83 ? -1.742 -5.367 -16.084 1.00 94.12 83 SER A CA 1
ATOM 610 C C . SER A 1 83 ? -1.393 -5.874 -17.479 1.00 94.12 83 SER A C 1
ATOM 612 O O . SER A 1 83 ? -0.937 -5.086 -18.308 1.00 94.12 83 SER A O 1
ATOM 614 N N . ASP A 1 84 ? -1.722 -7.129 -17.794 1.00 93.12 84 ASP A N 1
ATOM 615 C CA . ASP A 1 84 ? -1.524 -7.688 -19.136 1.00 93.12 84 ASP A CA 1
ATOM 616 C C . ASP A 1 84 ? -2.299 -6.918 -20.219 1.00 93.12 84 ASP A C 1
ATOM 618 O O . ASP A 1 84 ? -1.878 -6.860 -21.374 1.00 93.12 84 ASP A O 1
ATOM 622 N N . ARG A 1 85 ? -3.432 -6.295 -19.858 1.00 93.00 85 ARG A N 1
ATOM 623 C CA . ARG A 1 85 ? -4.296 -5.550 -20.792 1.00 93.00 85 ARG A CA 1
ATOM 624 C C . ARG A 1 85 ? -4.110 -4.037 -20.726 1.00 93.00 85 ARG A C 1
ATOM 626 O O . ARG A 1 85 ? -4.155 -3.369 -21.754 1.00 93.00 85 ARG A O 1
ATOM 633 N N . LEU A 1 86 ? -3.956 -3.487 -19.522 1.00 91.19 86 LEU A N 1
ATOM 634 C CA . LEU A 1 86 ? -3.895 -2.041 -19.268 1.00 91.19 86 LEU A CA 1
ATOM 635 C C . LEU A 1 86 ? -2.459 -1.505 -19.212 1.00 91.19 86 LEU A C 1
ATOM 637 O O . LEU A 1 86 ? -2.256 -0.289 -19.288 1.00 91.19 86 LEU A O 1
ATOM 641 N N . GLY A 1 87 ? -1.478 -2.399 -19.088 1.00 91.81 87 GLY A N 1
ATOM 642 C CA . GLY A 1 87 ? -0.074 -2.091 -18.876 1.00 91.81 87 GLY A CA 1
ATOM 643 C C . GLY A 1 87 ? 0.254 -1.767 -17.417 1.00 91.81 87 GLY A C 1
ATOM 644 O O . GLY A 1 87 ? -0.489 -1.065 -16.725 1.00 91.81 87 GLY A O 1
ATOM 645 N N . VAL A 1 88 ? 1.444 -2.195 -16.988 1.00 90.19 88 VAL A N 1
ATOM 646 C CA . VAL A 1 88 ? 1.976 -2.020 -15.621 1.00 90.19 88 VAL A CA 1
ATOM 647 C C . VAL A 1 88 ? 1.922 -0.573 -15.124 1.00 90.19 88 VAL A C 1
ATOM 649 O O . VAL A 1 88 ? 1.602 -0.320 -13.967 1.00 90.19 88 VAL A O 1
ATOM 652 N N . ARG A 1 89 ? 2.177 0.405 -16.005 1.00 90.81 89 ARG A N 1
ATOM 653 C CA . ARG A 1 89 ? 2.194 1.828 -15.632 1.00 90.81 89 ARG A CA 1
ATOM 654 C C . ARG A 1 89 ? 0.821 2.307 -15.172 1.00 90.81 89 ARG A C 1
ATOM 656 O O . ARG A 1 89 ? 0.726 3.021 -14.181 1.00 90.81 89 ARG A O 1
ATOM 663 N N . ASN A 1 90 ? -0.228 1.962 -15.915 1.00 93.00 90 ASN A N 1
ATOM 664 C CA . ASN A 1 90 ? -1.573 2.443 -15.614 1.00 93.00 90 ASN A CA 1
ATOM 665 C C . ASN A 1 90 ? -2.122 1.749 -14.364 1.00 93.00 90 ASN A C 1
ATOM 667 O O . ASN A 1 90 ? -2.751 2.409 -13.541 1.00 93.00 90 ASN A O 1
ATOM 671 N N . VAL A 1 91 ? -1.824 0.457 -14.190 1.00 95.12 91 VAL A N 1
ATOM 672 C CA . VAL A 1 91 ? -2.175 -0.290 -12.973 1.00 95.12 91 VAL A CA 1
ATOM 673 C C . VAL A 1 91 ? -1.500 0.315 -11.743 1.00 95.12 91 VAL A C 1
ATOM 675 O O . VAL A 1 91 ? -2.195 0.612 -10.777 1.00 95.12 91 VAL A O 1
ATOM 678 N N . ALA A 1 92 ? -0.203 0.627 -11.812 1.00 93.69 92 ALA A N 1
ATOM 679 C CA . ALA A 1 92 ? 0.503 1.272 -10.706 1.00 93.69 92 ALA A CA 1
ATOM 680 C C . ALA A 1 92 ? -0.102 2.643 -10.346 1.00 93.69 92 ALA A C 1
ATOM 682 O O . ALA A 1 92 ? -0.326 2.937 -9.174 1.00 93.69 92 ALA A O 1
ATOM 683 N N . VAL A 1 93 ? -0.428 3.485 -11.337 1.00 94.38 93 VAL A N 1
ATOM 684 C CA . VAL A 1 93 ? -1.063 4.799 -11.093 1.00 94.38 93 VAL A CA 1
ATOM 685 C C . VAL A 1 93 ? -2.439 4.650 -10.434 1.00 94.38 93 VAL A C 1
ATOM 687 O O . VAL A 1 93 ? -2.767 5.406 -9.515 1.00 94.38 93 VAL A O 1
ATOM 690 N N . LEU A 1 94 ? -3.239 3.672 -10.869 1.00 95.69 94 LEU A N 1
ATOM 691 C CA . LEU A 1 94 ? -4.518 3.355 -10.230 1.00 95.69 94 LEU A CA 1
ATOM 692 C C . LEU A 1 94 ? -4.308 2.866 -8.793 1.00 95.69 94 LEU A C 1
ATOM 694 O O . LEU A 1 94 ? -4.976 3.369 -7.892 1.00 95.69 94 LEU A O 1
ATOM 698 N N . GLY A 1 95 ? -3.340 1.976 -8.565 1.00 95.44 95 GLY A N 1
ATOM 699 C CA . GLY A 1 95 ? -2.950 1.503 -7.237 1.00 95.44 95 GLY A CA 1
ATOM 700 C C . GLY A 1 95 ? -2.622 2.650 -6.288 1.00 95.44 95 GLY A C 1
ATOM 701 O O . GLY A 1 95 ? -3.233 2.781 -5.229 1.00 95.44 95 GLY A O 1
ATOM 702 N N . TYR A 1 96 ? -1.753 3.566 -6.718 1.00 95.50 96 TYR A N 1
ATOM 703 C CA . TYR A 1 96 ? -1.407 4.760 -5.945 1.00 95.50 96 TYR A CA 1
ATOM 704 C C . TYR A 1 96 ? -2.587 5.694 -5.683 1.00 95.50 96 TYR A C 1
ATOM 706 O O . TYR A 1 96 ? -2.683 6.272 -4.601 1.00 95.50 96 TYR A O 1
ATOM 714 N N . SER A 1 97 ? -3.504 5.830 -6.641 1.00 96.19 97 SER A N 1
ATOM 715 C CA . SER A 1 97 ? -4.719 6.631 -6.456 1.00 96.19 97 SER A CA 1
ATOM 716 C C . SER A 1 97 ? -5.619 6.027 -5.372 1.00 96.19 97 SER A C 1
ATOM 718 O O . SER A 1 97 ? -6.156 6.751 -4.531 1.00 96.19 97 SER A O 1
ATOM 720 N N . VAL A 1 98 ? -5.737 4.695 -5.347 1.00 96.62 98 VAL A N 1
ATOM 721 C CA . VAL A 1 98 ? -6.481 3.960 -4.317 1.00 96.62 98 VAL A CA 1
ATOM 722 C C . VAL A 1 98 ? -5.785 4.059 -2.955 1.00 96.62 98 VAL A C 1
ATOM 724 O O . VAL A 1 98 ? -6.455 4.343 -1.963 1.00 96.62 98 VAL A O 1
ATOM 727 N N . ILE A 1 99 ? -4.455 3.917 -2.894 1.00 95.94 99 ILE A N 1
ATOM 728 C CA . ILE A 1 99 ? -3.666 4.110 -1.663 1.00 95.94 99 ILE A CA 1
ATOM 729 C C . ILE A 1 99 ? -3.888 5.515 -1.094 1.00 95.94 99 ILE A C 1
ATOM 731 O O . ILE A 1 99 ? -4.164 5.663 0.095 1.00 95.94 99 ILE A O 1
ATOM 735 N N . ALA A 1 100 ? -3.808 6.550 -1.932 1.00 95.38 100 ALA A N 1
ATOM 736 C CA . ALA A 1 100 ? -3.992 7.931 -1.498 1.00 95.38 100 ALA A CA 1
ATOM 737 C C . ALA A 1 100 ? -5.387 8.154 -0.893 1.00 95.38 100 ALA A C 1
ATOM 739 O O . ALA A 1 100 ? -5.505 8.695 0.208 1.00 95.38 100 ALA A O 1
ATOM 740 N N . LEU A 1 101 ? -6.441 7.681 -1.570 1.00 96.12 101 LEU A N 1
ATOM 741 C CA . LEU A 1 101 ? -7.808 7.743 -1.051 1.00 96.12 101 LEU A CA 1
ATOM 742 C C . LEU A 1 101 ? -7.940 6.980 0.272 1.00 96.12 101 LEU A C 1
ATOM 744 O O . LEU A 1 101 ? -8.538 7.475 1.226 1.00 96.12 101 LEU A O 1
ATOM 748 N N . SER A 1 102 ? -7.347 5.792 0.347 1.00 94.88 102 SER A N 1
ATOM 749 C CA . SER A 1 102 ? -7.358 4.973 1.549 1.00 94.88 102 SER A CA 1
ATOM 750 C C . SER A 1 102 ? -6.709 5.674 2.741 1.00 94.88 102 SER A C 1
ATOM 752 O O . SER A 1 102 ? -7.247 5.598 3.841 1.00 94.88 102 SER A O 1
ATOM 754 N N . LEU A 1 103 ? -5.576 6.353 2.552 1.00 93.50 103 LEU A N 1
ATOM 755 C CA . LEU A 1 103 ? -4.899 7.088 3.625 1.00 93.50 103 LEU A CA 1
ATOM 756 C C . LEU A 1 103 ? -5.747 8.267 4.124 1.00 93.50 103 LEU A C 1
ATOM 758 O O . LEU A 1 103 ? -5.821 8.507 5.328 1.00 93.50 103 LEU A O 1
ATOM 762 N N . VAL A 1 104 ? -6.448 8.959 3.219 1.00 93.44 104 VAL A N 1
ATOM 763 C CA . VAL A 1 104 ? -7.396 10.027 3.580 1.00 93.44 104 VAL A CA 1
ATOM 764 C C . VAL A 1 104 ? -8.565 9.482 4.406 1.00 93.44 104 VAL A C 1
ATOM 766 O O . VAL A 1 104 ? -8.975 10.119 5.378 1.00 93.44 104 VAL A O 1
ATOM 769 N N . LEU A 1 105 ? -9.098 8.309 4.051 1.00 91.69 105 LEU A N 1
ATOM 770 C CA . LEU A 1 105 ? -10.172 7.650 4.805 1.00 91.69 105 LEU A CA 1
ATOM 771 C C . LEU A 1 105 ? -9.687 7.097 6.150 1.00 91.69 105 LEU A C 1
ATOM 773 O O . LEU A 1 105 ? -10.415 7.158 7.136 1.00 91.69 105 LEU A O 1
ATOM 777 N N . PHE A 1 106 ? -8.454 6.595 6.199 1.00 90.44 106 PHE A N 1
ATOM 778 C CA . PHE A 1 106 ? -7.852 5.991 7.385 1.00 90.44 106 PHE A CA 1
ATOM 779 C C . PHE A 1 106 ? -7.771 6.971 8.561 1.00 90.44 106 PHE A C 1
ATOM 781 O O . PHE A 1 106 ? -8.134 6.616 9.678 1.00 90.44 106 PHE A O 1
ATOM 788 N N . VAL A 1 107 ? -7.378 8.223 8.308 1.00 88.19 107 VAL A N 1
ATOM 789 C CA . VAL A 1 107 ? -7.291 9.266 9.350 1.00 88.19 107 VAL A CA 1
ATOM 790 C C . VAL A 1 107 ? -8.674 9.776 9.786 1.00 88.19 107 VAL A C 1
ATOM 792 O O . VAL A 1 107 ? -8.821 10.308 10.882 1.00 88.19 107 VAL A O 1
ATOM 795 N N . GLN A 1 108 ? -9.706 9.600 8.957 1.00 87.81 108 GLN A N 1
ATOM 796 C CA . GLN A 1 108 ? -11.086 10.002 9.265 1.00 87.81 108 GLN A CA 1
ATOM 797 C C . GLN A 1 108 ? -11.899 8.909 9.975 1.00 87.81 108 GLN A C 1
ATOM 799 O O . GLN A 1 108 ? -13.044 9.152 10.359 1.00 87.81 108 GLN A O 1
ATOM 804 N N . ALA A 1 109 ? -11.348 7.703 10.134 1.00 85.62 109 ALA A N 1
ATOM 805 C CA . ALA A 1 109 ? -12.063 6.584 10.730 1.00 85.62 109 ALA A CA 1
ATOM 806 C C . ALA A 1 109 ? -12.311 6.822 12.229 1.00 85.62 109 ALA A C 1
ATOM 808 O O . ALA A 1 109 ? -11.378 6.972 13.012 1.00 85.62 109 ALA A O 1
ATOM 809 N N . THR A 1 110 ? -13.580 6.802 12.639 1.00 84.50 110 THR A N 1
ATOM 810 C CA . THR A 1 110 ? -13.987 6.958 14.048 1.00 84.50 110 THR A CA 1
ATOM 811 C C . THR A 1 110 ? -14.350 5.634 14.711 1.00 84.50 110 THR A C 1
ATOM 813 O O . THR A 1 110 ? -14.497 5.570 15.927 1.00 84.50 110 THR A O 1
ATOM 816 N N . ASN A 1 111 ? -14.479 4.561 13.926 1.00 85.44 111 ASN A N 1
ATOM 817 C CA . ASN A 1 111 ? -14.838 3.229 14.403 1.00 85.44 111 ASN A CA 1
ATOM 818 C C . ASN A 1 111 ? -13.916 2.167 13.795 1.00 85.44 111 ASN A C 1
ATOM 820 O O . ASN A 1 111 ? -13.587 2.229 12.607 1.00 85.44 111 ASN A O 1
ATOM 824 N N . VAL A 1 112 ? -13.564 1.147 14.587 1.00 79.56 112 VAL A N 1
ATOM 825 C CA . VAL A 1 112 ? -12.753 0.005 14.122 1.00 79.56 112 VAL A CA 1
ATOM 826 C C . VAL A 1 112 ? -13.490 -0.746 13.009 1.00 79.56 112 VAL A C 1
ATOM 828 O O . VAL A 1 112 ? -12.975 -0.949 11.911 1.00 79.56 112 VAL A O 1
ATOM 831 N N . TYR A 1 113 ? -14.745 -1.097 13.279 1.00 81.88 113 TYR A N 1
ATOM 832 C CA . TYR A 1 113 ? -15.645 -1.722 12.323 1.00 81.88 113 TYR A CA 1
ATOM 833 C C . TYR A 1 113 ? -16.834 -0.783 12.104 1.00 81.88 113 TYR A C 1
ATOM 835 O O . TYR A 1 113 ? -17.429 -0.348 13.091 1.00 81.88 113 TYR A O 1
ATOM 843 N N . PRO A 1 114 ? -17.201 -0.432 10.858 1.00 84.88 114 PRO A N 1
ATOM 844 C CA . PRO A 1 114 ? -16.658 -0.909 9.578 1.00 84.88 114 PRO A CA 1
ATOM 845 C C . PRO A 1 114 ? -15.570 -0.011 8.955 1.00 84.88 114 PRO A C 1
ATOM 847 O O . PRO A 1 114 ? -14.946 -0.407 7.976 1.00 84.88 114 PRO A O 1
ATOM 850 N N . GLN A 1 115 ? -15.367 1.207 9.464 1.00 88.62 115 GLN A N 1
ATOM 851 C CA . GLN A 1 115 ? -14.634 2.257 8.742 1.00 88.62 115 GLN A CA 1
ATOM 852 C C . GLN A 1 115 ? -13.131 1.984 8.623 1.00 88.62 115 GLN A C 1
ATOM 854 O O . GLN A 1 115 ? -12.597 2.032 7.515 1.00 88.62 115 GLN A O 1
ATOM 859 N N . LEU A 1 116 ? -12.455 1.665 9.733 1.00 89.44 116 LEU A N 1
ATOM 860 C CA . LEU A 1 116 ? -11.019 1.369 9.719 1.00 89.44 116 LEU A CA 1
ATOM 861 C C . LEU A 1 116 ? -10.719 0.103 8.905 1.00 89.44 116 LEU A C 1
ATOM 863 O O . LEU A 1 116 ? -9.768 0.083 8.124 1.00 89.44 116 LEU A O 1
ATOM 867 N N . LEU A 1 117 ? -11.565 -0.924 9.040 1.00 91.25 117 LEU A N 1
ATOM 868 C CA . LEU A 1 117 ? -11.496 -2.134 8.221 1.00 91.25 117 LEU A CA 1
ATOM 869 C C . LEU A 1 117 ? -11.612 -1.807 6.727 1.00 91.25 117 LEU A C 1
ATOM 871 O O . LEU A 1 117 ? -10.778 -2.250 5.945 1.00 91.25 117 LEU A O 1
ATOM 875 N N . LEU A 1 118 ? -12.614 -1.021 6.323 1.00 92.31 118 LEU A N 1
ATOM 876 C CA . LEU A 1 118 ? -12.814 -0.663 4.919 1.00 92.31 118 LEU A CA 1
ATOM 877 C C . LEU A 1 118 ? -11.634 0.142 4.367 1.00 92.31 118 LEU A C 1
ATOM 879 O O . LEU A 1 118 ? -11.191 -0.122 3.252 1.00 92.31 118 LEU A O 1
ATOM 883 N N . ALA A 1 119 ? -11.104 1.084 5.153 1.00 93.12 119 ALA A N 1
ATOM 884 C CA . ALA A 1 119 ? -9.894 1.808 4.787 1.00 93.12 119 ALA A CA 1
ATOM 885 C C . ALA A 1 119 ? -8.728 0.830 4.572 1.00 93.12 119 ALA A C 1
ATOM 887 O O . ALA A 1 119 ? -8.086 0.881 3.533 1.00 93.12 119 ALA A O 1
ATOM 888 N N . ARG A 1 120 ? -8.499 -0.133 5.473 1.00 92.94 120 ARG A N 1
ATOM 889 C CA . ARG A 1 120 ? -7.447 -1.147 5.282 1.00 92.94 120 ARG A CA 1
ATOM 890 C C . ARG A 1 120 ? -7.658 -2.007 4.040 1.00 92.94 120 ARG A C 1
ATOM 892 O O . ARG A 1 120 ? -6.725 -2.178 3.272 1.00 92.94 120 ARG A O 1
ATOM 899 N N . VAL A 1 121 ? -8.877 -2.477 3.792 1.00 95.31 121 VAL A N 1
ATOM 900 C CA . VAL A 1 121 ? -9.191 -3.272 2.594 1.00 95.31 121 VAL A CA 1
ATOM 901 C C . VAL A 1 121 ? -8.897 -2.482 1.316 1.00 95.31 121 VAL A C 1
ATOM 903 O O . VAL A 1 121 ? -8.285 -3.013 0.391 1.00 95.31 121 VAL A O 1
ATOM 906 N N . LEU A 1 122 ? -9.286 -1.205 1.265 1.00 95.62 122 LEU A N 1
ATOM 907 C CA . LEU A 1 122 ? -8.951 -0.330 0.140 1.00 95.62 122 LEU A CA 1
ATOM 908 C C . LEU A 1 122 ? -7.437 -0.165 -0.005 1.00 95.62 122 LEU A C 1
ATOM 910 O O . LEU A 1 122 ? -6.926 -0.250 -1.122 1.00 95.62 122 LEU A O 1
ATOM 914 N N . PHE A 1 123 ? -6.718 0.011 1.105 1.00 95.50 123 PHE A N 1
ATOM 915 C CA . PHE A 1 123 ? -5.263 0.065 1.093 1.00 95.50 123 PHE A CA 1
ATOM 916 C C . PHE A 1 123 ? -4.651 -1.203 0.495 1.00 95.50 123 PHE A C 1
ATOM 918 O O . PHE A 1 123 ? -3.842 -1.084 -0.417 1.00 95.50 123 PHE A O 1
ATOM 925 N N . ALA A 1 124 ? -5.058 -2.395 0.943 1.00 95.69 124 ALA A N 1
ATOM 926 C CA . ALA A 1 124 ? -4.566 -3.680 0.435 1.00 95.69 124 ALA A CA 1
ATOM 927 C C . ALA A 1 124 ? -4.758 -3.811 -1.081 1.00 95.69 124 ALA A C 1
ATOM 929 O O . ALA A 1 124 ? -3.851 -4.220 -1.810 1.00 95.69 124 ALA A O 1
ATOM 930 N N . ILE A 1 125 ? -5.941 -3.428 -1.572 1.00 96.56 125 ILE A N 1
ATOM 931 C CA . ILE A 1 125 ? -6.262 -3.459 -3.003 1.00 96.56 125 ILE A CA 1
ATOM 932 C C . ILE A 1 125 ? -5.326 -2.532 -3.780 1.00 96.56 125 ILE A C 1
ATOM 934 O O . ILE A 1 125 ? -4.833 -2.917 -4.836 1.00 96.56 125 ILE A O 1
ATOM 938 N N . GLY A 1 126 ? -5.073 -1.322 -3.276 1.00 94.25 126 GLY A N 1
ATOM 939 C CA . GLY A 1 126 ? -4.160 -0.378 -3.918 1.00 94.25 126 GLY A CA 1
ATOM 940 C C . GLY A 1 126 ? -2.693 -0.810 -3.833 1.00 94.25 126 GLY A C 1
ATOM 941 O O . GLY A 1 126 ? -1.974 -0.736 -4.824 1.00 94.25 126 GLY A O 1
ATOM 942 N N . ALA A 1 127 ? -2.262 -1.305 -2.672 1.00 93.81 127 ALA A N 1
ATOM 943 C CA . ALA A 1 127 ? -0.893 -1.734 -2.398 1.00 93.81 127 ALA A CA 1
ATOM 944 C C . ALA A 1 127 ? -0.484 -2.960 -3.219 1.00 93.81 127 ALA A C 1
ATOM 946 O O . ALA A 1 127 ? 0.656 -3.051 -3.647 1.00 93.81 127 ALA A O 1
ATOM 947 N N . THR A 1 128 ? -1.410 -3.878 -3.500 1.00 94.25 128 THR A N 1
ATOM 948 C CA . THR A 1 128 ? -1.129 -5.034 -4.371 1.00 94.25 128 THR A CA 1
ATOM 949 C C . THR A 1 128 ? -1.067 -4.699 -5.861 1.00 94.25 128 THR A C 1
ATOM 951 O O . THR A 1 128 ? -0.608 -5.525 -6.646 1.00 94.25 128 THR A O 1
ATOM 954 N N . ALA A 1 129 ? -1.504 -3.503 -6.261 1.00 92.12 129 ALA A N 1
ATOM 955 C CA . ALA A 1 129 ? -1.385 -3.015 -7.634 1.00 92.12 129 ALA A CA 1
ATOM 956 C C . ALA A 1 129 ? -0.080 -2.244 -7.903 1.00 92.12 129 ALA A C 1
ATOM 958 O O . ALA A 1 129 ? 0.258 -2.033 -9.070 1.00 92.12 129 ALA A O 1
ATOM 959 N N . ALA A 1 130 ? 0.597 -1.766 -6.852 1.00 82.00 130 ALA A N 1
ATOM 960 C CA . ALA A 1 130 ? 1.674 -0.774 -6.918 1.00 82.00 130 ALA A CA 1
ATOM 961 C C . ALA A 1 130 ? 3.044 -1.348 -6.537 1.00 82.00 130 ALA A C 1
ATOM 963 O O . ALA A 1 130 ? 3.976 -1.210 -7.360 1.00 82.00 130 ALA A O 1
#

pLDDT: mean 88.92, std 8.76, range [50.28, 97.25]

Mean predicted aligned error: 5.51 Å

Sequence (130 aa):
MATAAIMRRLPFAESTTTLQAATYLLGISLFSISFLVFLNSSVSFVITDLIGVKHGVGDIVGTLGFVDELVALVACPLWGLASDRLGVRNVAVLGYSVIALSLVLFVQATNVYPQLLLARVLFAIGATAA

Nearest PDB structures (foldseek):
  8xo9-assembly1_A  TM=6.037E-01  e=8.958E-01  Homo sapiens
  8d2t-assembly1_A  TM=7.121E-01  e=2.568E+00  Danio rerio
  8d2s-assembly1_A  TM=5.587E-01  e=1.273E+00  Danio rerio
  6zgu-assembly2_B  TM=7.221E-01  e=4.688E+00  Syntrophobacter fumaroxidans MPOB
  6g9x-assembly2_B  TM=6.992E-01  e=5.182E+00  Syntrophobacter fumaroxidans MPOB

Solvent-accessible surface area (backbone atoms only — not comparable to full-atom values): 6958 Å² total; per-residue (Å²): 117,70,68,63,60,55,55,70,73,45,99,64,62,91,86,61,48,73,64,59,55,45,43,45,51,64,54,42,53,47,43,52,53,49,53,54,52,48,52,69,68,43,48,64,52,44,42,40,72,70,53,59,47,85,70,66,52,67,60,51,52,50,51,53,49,51,51,28,53,58,46,29,68,57,38,33,61,52,40,52,61,46,22,78,75,64,35,61,69,54,40,26,52,51,9,51,53,37,32,53,52,18,55,61,45,45,77,67,39,72,38,67,77,64,48,36,47,51,20,44,50,40,28,27,53,9,58,50,35,82

Secondary structure (DSSP, 8-state):
-HHHHHHTTS---TT--HHHHHIIIIIIIHHHHHHHHHHHHHHHHIIIIIS---SSHHHHHHHHHHHHHHHHHHHHHHHHHHHHHH-HHHHHHHHHHHHHHHHHHHHH---IIIIIHHHHHHHHHHHTT-

Organism: Magnaporthiopsis poae (strain ATCC 64411 / 73-15) (NCBI:txid644358)

Radius of gyration: 17.64 Å; Cα contacts (8 Å, |Δi|>4): 104; chains: 1; bounding box: 46×25×49 Å

InterPro domains:
  IPR011701 Major facilitator superfamily [PF07690] (30-128)
  IPR020846 Major facilitator superfamily domain [PS50850] (15-130)
  IPR036259 MFS transporter superfamily [G3DSA:1.20.1250.20] (18-130)
  IPR036259 MFS transporter superfamily [SSF103473] (29-129)

Foldseek 3Di:
DVLVVVVVVDPDDPPDDSVNVCCCVVVQVVVLVVLVVVCLVCQLVCVCPQQNDDPCSVVLSVVLVVVLVVLLVVLLVVLVVVCVPVNLVVLLVVLVVLLVVLVVQCNVDNDSPPRNSVSSSSNSNSSSSD